Protein AF-A0A0A2VYD5-F1 (afdb_monomer_lite)

InterPro domains:
  IPR009163 Ap4A phosphorylase 1/2 [PTHR38420] (1-70)
  IPR019200 ATP adenylyltransferase, C-terminal [PF09830] (1-69)
  IPR043171 Ap4A phosphorylase 1/2-like [G3DSA:3.30.428.70] (1-79)

Sequence (80 aa):
MTRDRLVLCPRRAEGDAVRDPDAGDVVGKVSLNGTMLAGTALVKTETEWEALRKNPRALTTVLKTVGIPQLDFVEESNKL

pLDDT: mean 83.32, std 14.16, range [34.16, 96.12]

Foldseek 3Di:
DDPVDDDDFDWPDQWDFQAQPPPRHGPGIWGDDPCVVVVDTDDDDVSSVVSCVVPVVSVVVGCVNTTPDDPVVPPPPPPD

Secondary structure (DSSP, 8-state):
--SS-------SSSEEEEE-TTT--EEEEEE--TTGGGT----SSHHHHHHHHH-THHHHHHHHHHS---GGGGTTGGG-

Organism: NCBI:txid1245745

Structure (mmCIF, N/CA/C/O backbone):
data_AF-A0A0A2VYD5-F1
#
_entry.id   AF-A0A0A2VYD5-F1
#
loop_
_atom_site.group_PDB
_atom_site.id
_atom_site.type_symbol
_atom_site.label_atom_id
_atom_site.label_alt_id
_atom_site.label_comp_id
_atom_site.label_asym_id
_atom_site.label_entity_id
_atom_site.label_seq_id
_atom_site.pdbx_PDB_ins_code
_atom_site.Cartn_x
_atom_site.Cartn_y
_atom_site.Cartn_z
_atom_site.occupancy
_atom_site.B_iso_or_equiv
_atom_site.auth_seq_id
_atom_site.auth_comp_id
_atom_site.auth_asym_id
_atom_site.auth_atom_id
_atom_site.pdbx_PDB_model_num
ATOM 1 N N . MET A 1 1 ? -2.544 -4.511 15.606 1.00 82.69 1 MET A N 1
ATOM 2 C CA . MET A 1 1 ? -3.097 -4.489 16.975 1.00 82.69 1 MET A CA 1
ATOM 3 C C . MET A 1 1 ? -2.225 -3.568 17.792 1.00 82.69 1 MET A C 1
ATOM 5 O O . MET A 1 1 ? -1.018 -3.763 17.813 1.00 82.69 1 MET A O 1
ATOM 9 N N . THR A 1 2 ? -2.809 -2.546 18.389 1.00 88.62 2 THR A N 1
ATOM 10 C CA . THR A 1 2 ? -2.153 -1.736 19.416 1.00 88.62 2 THR A CA 1
ATOM 11 C C . THR A 1 2 ? -2.764 -2.095 20.767 1.00 88.62 2 THR A C 1
ATOM 13 O O . THR A 1 2 ? -3.700 -2.893 20.823 1.00 88.62 2 THR A O 1
ATOM 16 N N . ARG A 1 3 ? -2.256 -1.509 21.856 1.00 94.44 3 ARG A N 1
ATOM 17 C CA . ARG A 1 3 ? -2.814 -1.704 23.205 1.00 94.44 3 ARG A CA 1
ATOM 18 C C . ARG A 1 3 ? -4.327 -1.461 23.256 1.00 94.44 3 ARG A C 1
ATOM 20 O O . ARG A 1 3 ? -5.036 -2.190 23.933 1.00 94.44 3 ARG A O 1
ATOM 27 N N . ASP A 1 4 ? -4.796 -0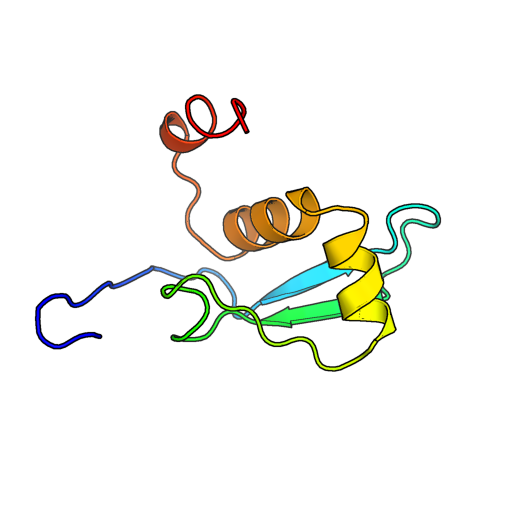.457 22.517 1.00 96.12 4 ASP A N 1
ATOM 28 C CA . ASP A 1 4 ? -6.160 0.059 22.646 1.00 96.12 4 ASP A CA 1
ATOM 29 C C . ASP A 1 4 ? -7.079 -0.347 21.487 1.00 96.12 4 ASP A C 1
ATOM 31 O O . ASP A 1 4 ? -8.286 -0.122 21.553 1.00 96.12 4 ASP A O 1
ATOM 35 N N . ARG A 1 5 ? -6.529 -0.878 20.383 1.00 90.38 5 ARG A N 1
ATOM 36 C CA . ARG A 1 5 ? -7.296 -1.134 19.155 1.00 90.38 5 ARG A CA 1
ATOM 37 C C . ARG A 1 5 ? -6.823 -2.374 18.401 1.00 90.38 5 ARG A C 1
ATOM 39 O O . ARG A 1 5 ? -5.635 -2.559 18.119 1.00 90.38 5 ARG A O 1
ATOM 46 N N . LEU A 1 6 ? -7.792 -3.168 17.959 1.00 89.44 6 LEU A N 1
ATOM 47 C CA . LEU A 1 6 ? -7.619 -4.215 16.958 1.00 89.44 6 LEU A CA 1
ATOM 48 C C . LEU A 1 6 ? -8.373 -3.807 15.690 1.00 89.44 6 LEU A C 1
ATOM 50 O O . LEU A 1 6 ? -9.525 -3.393 15.761 1.00 89.44 6 LEU A O 1
ATOM 54 N N . VAL A 1 7 ? -7.717 -3.931 14.539 1.00 86.50 7 VAL A N 1
ATOM 55 C CA . VAL A 1 7 ? -8.316 -3.673 13.225 1.00 86.50 7 VAL A CA 1
ATOM 56 C C . VAL A 1 7 ? -8.278 -4.971 12.437 1.00 86.50 7 VAL A C 1
ATOM 58 O O . VAL A 1 7 ? -7.230 -5.614 12.353 1.00 86.50 7 VAL A O 1
ATOM 61 N N . LEU A 1 8 ? -9.419 -5.335 11.862 1.00 85.62 8 LEU A N 1
ATOM 62 C CA . LEU A 1 8 ? -9.560 -6.445 10.931 1.00 85.62 8 LEU A CA 1
ATOM 63 C C . LEU A 1 8 ? -9.892 -5.862 9.560 1.00 85.62 8 LEU A C 1
ATOM 65 O O . LEU A 1 8 ? -10.840 -5.093 9.428 1.00 85.62 8 LEU A O 1
ATOM 69 N N . CYS A 1 9 ? -9.104 -6.217 8.550 1.00 83.50 9 CYS A N 1
ATOM 70 C CA . CYS A 1 9 ? -9.304 -5.759 7.181 1.00 83.50 9 CYS A CA 1
ATOM 71 C C . CYS A 1 9 ? -9.460 -6.978 6.263 1.00 83.50 9 CYS A C 1
ATOM 73 O O . CYS A 1 9 ? -8.482 -7.708 6.071 1.00 83.50 9 CYS A O 1
ATOM 75 N N . PRO A 1 10 ? -10.667 -7.240 5.731 1.00 86.62 10 PRO A N 1
ATOM 76 C CA . PRO A 1 10 ? -10.875 -8.286 4.739 1.00 86.62 10 PRO A CA 1
ATOM 77 C C . PRO A 1 10 ? -10.022 -8.039 3.492 1.00 86.62 10 PRO A C 1
ATOM 79 O O . PRO A 1 10 ? -9.929 -6.912 3.004 1.00 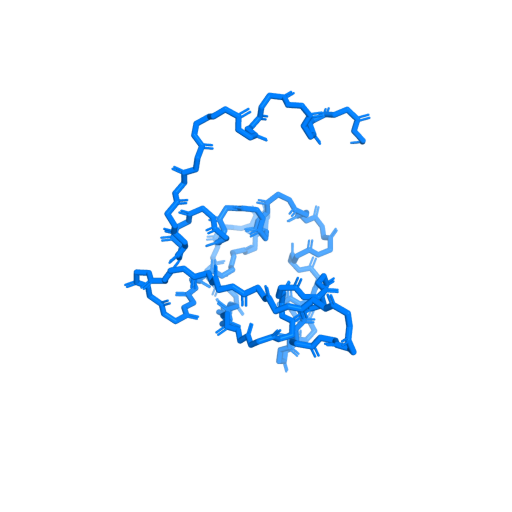86.62 10 PRO A O 1
ATOM 82 N N . ARG A 1 11 ? -9.409 -9.102 2.963 1.00 90.12 11 ARG A N 1
ATOM 83 C CA . ARG A 1 11 ? -8.515 -9.031 1.801 1.00 90.12 11 ARG A CA 1
ATOM 84 C C . ARG A 1 11 ? -8.961 -10.038 0.751 1.00 90.12 11 ARG A C 1
ATOM 86 O O . ARG A 1 11 ? -9.190 -11.199 1.076 1.00 90.12 11 ARG A O 1
ATOM 93 N N . ARG A 1 12 ? -9.070 -9.594 -0.498 1.00 92.12 12 ARG A N 1
ATOM 94 C CA . ARG A 1 12 ? -9.362 -10.422 -1.678 1.00 92.12 12 ARG A CA 1
ATOM 95 C C . ARG A 1 12 ? -8.097 -11.029 -2.282 1.00 92.12 12 ARG A C 1
ATOM 97 O O . ARG A 1 12 ? -8.172 -12.042 -2.965 1.00 92.12 12 ARG A O 1
ATOM 104 N N . ALA A 1 13 ? -6.951 -10.403 -2.033 1.00 91.50 13 ALA A N 1
ATOM 105 C CA . ALA A 1 13 ? -5.641 -10.848 -2.482 1.00 91.50 13 ALA A CA 1
ATOM 106 C C . ALA A 1 13 ? -4.577 -10.520 -1.424 1.00 91.50 13 ALA A C 1
ATOM 108 O O . ALA A 1 13 ? -4.852 -9.881 -0.407 1.00 91.50 13 ALA A O 1
ATOM 109 N N . GLU A 1 14 ? -3.337 -10.940 -1.656 1.00 88.06 14 GLU A N 1
ATOM 110 C CA . GLU A 1 14 ? -2.224 -10.561 -0.782 1.00 88.06 14 GLU A CA 1
ATOM 111 C C . GLU A 1 14 ? -1.600 -9.219 -1.153 1.00 88.06 14 GLU A C 1
ATOM 113 O O . GLU A 1 14 ? -1.027 -8.567 -0.294 1.00 88.06 14 GLU A O 1
ATOM 118 N N . GLY A 1 15 ? -1.695 -8.794 -2.409 1.00 89.81 15 GLY A N 1
ATOM 119 C CA . GLY A 1 15 ? -0.995 -7.626 -2.929 1.00 89.81 15 GLY A CA 1
ATOM 120 C C . GLY A 1 15 ? -1.316 -7.386 -4.394 1.00 89.81 15 GLY A C 1
ATOM 121 O O . GLY A 1 15 ? -1.900 -8.261 -5.035 1.00 89.81 15 GLY A O 1
ATOM 122 N N . ASP A 1 16 ? -0.883 -6.247 -4.920 1.00 93.00 16 ASP A N 1
ATOM 123 C CA . ASP A 1 16 ? -1.119 -5.839 -6.307 1.00 93.00 16 ASP A CA 1
ATOM 124 C C . ASP A 1 16 ? 0.128 -5.166 -6.907 1.00 93.00 16 ASP A C 1
ATOM 126 O O . ASP A 1 16 ? 1.066 -4.792 -6.191 1.00 93.00 16 ASP A O 1
ATOM 130 N N . ALA A 1 17 ? 0.169 -5.096 -8.234 1.00 93.50 17 ALA A N 1
ATOM 131 C CA . ALA A 1 17 ? 1.295 -4.573 -8.989 1.00 93.50 17 ALA A CA 1
ATOM 132 C C . ALA A 1 17 ? 1.480 -3.065 -8.760 1.00 93.50 17 ALA A C 1
ATOM 134 O O . ALA A 1 17 ? 0.523 -2.292 -8.779 1.00 93.50 17 ALA A O 1
ATOM 135 N N . VAL A 1 18 ? 2.735 -2.644 -8.616 1.00 92.50 18 VAL A N 1
ATOM 136 C CA . VAL A 1 18 ? 3.142 -1.239 -8.713 1.00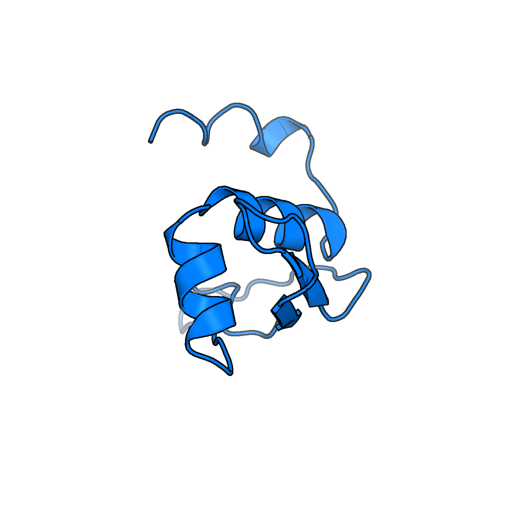 92.50 18 VAL A CA 1
ATOM 137 C C . VAL A 1 18 ? 3.676 -1.005 -10.111 1.00 92.50 18 VAL A C 1
ATOM 139 O O . VAL A 1 18 ? 4.442 -1.816 -10.639 1.00 92.50 18 VAL A O 1
ATOM 142 N N . ARG A 1 19 ? 3.253 0.103 -10.710 1.00 93.12 19 ARG A N 1
ATOM 143 C CA . ARG A 1 19 ? 3.631 0.478 -12.067 1.00 93.12 19 ARG A CA 1
ATOM 144 C C . ARG A 1 19 ? 4.444 1.753 -12.063 1.00 93.12 19 ARG A C 1
ATOM 146 O O . ARG A 1 19 ? 4.183 2.639 -11.248 1.00 93.12 19 ARG A O 1
ATOM 153 N N . ASP A 1 20 ? 5.396 1.827 -12.980 1.00 92.25 20 ASP A N 1
ATOM 154 C CA . ASP A 1 20 ? 6.092 3.069 -13.266 1.00 92.25 20 ASP A CA 1
ATOM 155 C C . ASP A 1 20 ? 5.065 4.122 -13.728 1.00 92.25 20 ASP A C 1
ATOM 157 O O . ASP A 1 20 ? 4.230 3.818 -14.587 1.00 92.25 20 ASP A O 1
ATOM 161 N N . PRO A 1 21 ? 5.057 5.330 -13.144 1.00 89.12 21 PRO A N 1
ATOM 162 C CA . PRO A 1 21 ? 4.072 6.350 -13.487 1.00 89.12 21 PRO A CA 1
ATOM 163 C C . PRO A 1 21 ? 4.268 6.943 -14.887 1.00 89.12 21 PRO A C 1
ATOM 165 O O . PRO A 1 21 ? 3.304 7.463 -15.445 1.00 89.12 21 PRO A O 1
ATOM 168 N N . ASP A 1 22 ? 5.479 6.861 -15.440 1.00 89.62 22 ASP A N 1
ATOM 169 C CA . ASP A 1 22 ? 5.857 7.456 -16.718 1.00 89.62 22 ASP A CA 1
ATOM 170 C C . ASP A 1 22 ? 5.735 6.417 -17.855 1.00 89.62 22 ASP A C 1
ATOM 172 O O . ASP A 1 22 ? 5.136 6.692 -18.895 1.00 89.62 22 ASP A O 1
ATOM 176 N N . ALA A 1 23 ? 6.256 5.201 -17.647 1.00 90.12 23 ALA A N 1
ATOM 177 C CA . ALA A 1 23 ? 6.278 4.121 -18.641 1.00 90.12 23 ALA A CA 1
ATOM 178 C C . ALA A 1 23 ? 5.077 3.156 -18.558 1.00 90.12 23 ALA A C 1
ATOM 180 O O . ALA A 1 23 ? 4.730 2.511 -19.545 1.00 90.12 23 ALA A O 1
ATOM 181 N N . GLY A 1 24 ? 4.428 3.030 -17.394 1.00 88.94 24 GLY A N 1
ATOM 182 C CA . GLY A 1 24 ? 3.295 2.117 -17.167 1.00 88.94 24 GLY A CA 1
ATOM 183 C C . GLY A 1 24 ? 3.665 0.642 -16.931 1.00 88.94 24 GLY A C 1
ATOM 184 O O . GLY A 1 24 ? 2.791 -0.176 -16.595 1.00 88.94 24 GLY A O 1
ATOM 185 N N . ASP A 1 25 ? 4.947 0.299 -17.061 1.00 93.88 25 ASP A N 1
ATOM 186 C CA . ASP A 1 25 ? 5.484 -1.038 -16.813 1.00 93.88 25 ASP A CA 1
ATOM 187 C C . ASP A 1 25 ? 5.336 -1.453 -15.349 1.00 93.88 25 ASP A C 1
ATOM 189 O O . ASP A 1 25 ? 5.386 -0.627 -14.439 1.00 93.88 25 ASP A O 1
ATOM 193 N N . VAL A 1 26 ? 5.165 -2.754 -15.101 1.00 94.38 26 VAL A N 1
ATOM 194 C CA . VAL A 1 26 ? 5.160 -3.290 -13.733 1.00 94.38 26 VAL A CA 1
ATOM 195 C C . VAL A 1 26 ? 6.589 -3.292 -13.202 1.00 94.38 26 VAL A C 1
ATOM 197 O O . VAL A 1 26 ? 7.433 -4.036 -13.692 1.00 94.38 26 VAL A O 1
ATOM 200 N N . VAL A 1 27 ? 6.836 -2.496 -12.167 1.00 93.88 27 VAL A N 1
ATOM 201 C CA . VAL A 1 27 ? 8.155 -2.364 -11.525 1.00 93.88 27 VAL A CA 1
ATOM 202 C C . VAL A 1 27 ? 8.256 -3.127 -10.209 1.00 93.88 27 VAL A C 1
ATOM 204 O O . VAL A 1 27 ? 9.339 -3.247 -9.641 1.00 93.88 27 VAL A O 1
ATOM 207 N N . GLY A 1 28 ? 7.136 -3.666 -9.726 1.00 92.06 28 GLY A N 1
ATOM 208 C CA . GLY A 1 28 ? 7.121 -4.482 -8.524 1.00 92.06 28 GLY A CA 1
ATOM 209 C C . GLY A 1 28 ? 5.727 -4.819 -8.021 1.00 92.06 28 GLY A C 1
ATOM 210 O O . GLY A 1 28 ? 4.733 -4.676 -8.738 1.00 92.06 28 GLY A O 1
ATOM 211 N N . LYS A 1 29 ? 5.647 -5.293 -6.775 1.00 91.12 29 LYS A N 1
ATOM 212 C CA . LYS A 1 29 ? 4.383 -5.705 -6.146 1.00 91.12 29 LYS A CA 1
ATOM 213 C C . LYS A 1 29 ? 4.355 -5.327 -4.673 1.00 91.12 29 LYS A C 1
ATOM 215 O O . LYS A 1 29 ? 5.108 -5.871 -3.865 1.00 91.12 29 LYS A O 1
ATOM 220 N N . VAL A 1 30 ? 3.382 -4.504 -4.299 1.00 88.19 30 VAL A N 1
ATOM 221 C CA . VAL A 1 30 ? 3.117 -4.184 -2.894 1.00 88.19 30 VAL A CA 1
ATOM 222 C C . VAL A 1 30 ? 2.194 -5.242 -2.311 1.00 88.19 30 VAL A C 1
ATOM 224 O O . VAL A 1 30 ? 1.112 -5.502 -2.834 1.00 88.19 30 VAL A O 1
ATOM 227 N N . SER A 1 31 ? 2.629 -5.862 -1.215 1.00 87.00 31 SER A N 1
ATOM 228 C CA . SER A 1 31 ? 1.860 -6.886 -0.504 1.00 87.00 31 SER A CA 1
ATOM 229 C C . SER A 1 31 ? 1.337 -6.346 0.821 1.00 87.00 31 SER A C 1
ATOM 231 O O . SER A 1 31 ? 2.102 -5.853 1.645 1.00 87.00 31 SER A O 1
ATOM 233 N N . LEU A 1 32 ? 0.027 -6.462 1.030 1.00 81.88 32 LEU A N 1
ATOM 234 C CA . LEU A 1 32 ? -0.653 -6.163 2.280 1.00 81.88 32 LEU A CA 1
ATOM 235 C C . LEU A 1 32 ? -0.234 -7.1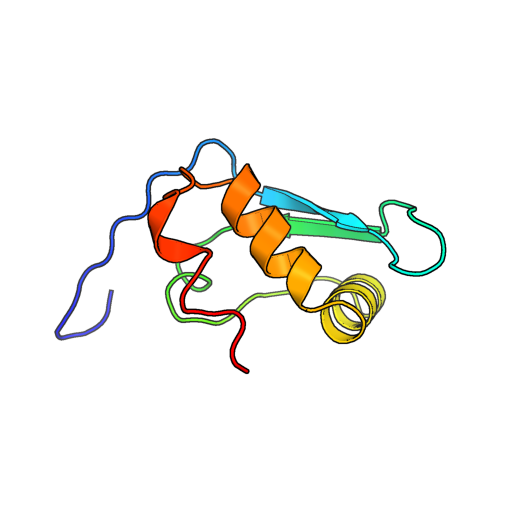27 3.381 1.00 81.88 32 LEU A C 1
ATOM 237 O O . LEU A 1 32 ? -0.337 -8.345 3.264 1.00 81.88 32 LEU A O 1
ATOM 241 N N . ASN A 1 33 ? 0.209 -6.548 4.487 1.00 79.19 33 ASN A N 1
ATOM 242 C CA . ASN A 1 33 ? 0.480 -7.228 5.740 1.00 79.19 33 ASN A CA 1
ATOM 243 C C . ASN A 1 33 ? -0.162 -6.427 6.890 1.00 79.19 33 ASN A C 1
ATOM 245 O O . ASN A 1 33 ? -0.800 -5.392 6.677 1.00 79.19 33 ASN A O 1
ATOM 249 N N . GLY A 1 34 ? 0.011 -6.904 8.123 1.00 70.25 34 GLY A N 1
ATOM 250 C CA . GLY A 1 34 ? -0.544 -6.239 9.303 1.00 70.25 34 GLY A CA 1
ATOM 251 C C . GLY A 1 34 ? 0.011 -4.832 9.574 1.00 70.25 34 GLY A C 1
ATOM 252 O O . GLY A 1 34 ? -0.634 -4.083 10.305 1.00 70.25 34 GLY A O 1
ATOM 253 N N . THR A 1 35 ? 1.161 -4.451 8.999 1.00 73.31 35 THR A N 1
ATOM 254 C CA . THR A 1 35 ? 1.774 -3.127 9.217 1.00 73.31 35 THR A CA 1
ATOM 255 C C . THR A 1 35 ? 1.203 -2.060 8.292 1.00 73.31 35 THR A C 1
ATOM 257 O O . THR A 1 35 ? 1.090 -0.913 8.711 1.00 73.31 35 THR A O 1
ATOM 260 N N . MET A 1 36 ? 0.721 -2.420 7.096 1.00 74.81 36 MET A N 1
ATOM 261 C CA . MET A 1 36 ? 0.055 -1.441 6.223 1.00 74.81 36 MET A CA 1
ATOM 262 C C . MET A 1 36 ? -1.213 -0.846 6.835 1.00 74.81 36 MET A C 1
ATOM 264 O O . MET A 1 36 ? -1.506 0.323 6.606 1.00 74.81 36 MET A O 1
ATOM 268 N N . LEU A 1 37 ? -1.910 -1.583 7.704 1.00 68.81 37 LEU A N 1
ATOM 269 C CA . LEU A 1 37 ? -3.033 -1.039 8.479 1.00 68.81 37 LEU A CA 1
ATOM 270 C C . LEU A 1 37 ? -2.606 0.003 9.524 1.00 68.81 37 LEU A C 1
ATOM 272 O O . LEU A 1 37 ? -3.441 0.768 9.995 1.00 68.81 37 LEU A O 1
ATOM 276 N N . ALA A 1 38 ? -1.323 0.042 9.887 1.00 76.38 38 ALA A N 1
ATOM 277 C CA . ALA A 1 38 ? -0.736 1.068 10.742 1.00 76.38 38 ALA A CA 1
ATOM 278 C C . ALA A 1 38 ? -0.171 2.258 9.938 1.00 76.38 38 ALA A C 1
ATOM 280 O O . ALA A 1 38 ? 0.501 3.110 10.513 1.00 76.38 38 ALA A O 1
ATOM 281 N N . GLY A 1 39 ? -0.430 2.320 8.625 1.00 78.12 39 GLY A N 1
ATOM 282 C CA . GLY A 1 39 ? 0.015 3.410 7.754 1.00 78.12 39 GLY A CA 1
ATOM 283 C C . GLY A 1 39 ? 1.449 3.272 7.242 1.00 78.12 39 GLY A C 1
ATOM 284 O O . GLY A 1 39 ? 2.006 4.246 6.746 1.00 78.12 39 GLY A O 1
ATOM 285 N N . THR A 1 40 ? 2.062 2.089 7.350 1.00 84.31 40 THR A N 1
ATOM 286 C CA . THR A 1 40 ? 3.439 1.856 6.889 1.00 84.31 40 THR A CA 1
ATOM 287 C C . THR A 1 40 ? 3.513 0.734 5.857 1.00 84.31 40 THR A C 1
ATOM 289 O O . THR A 1 40 ? 3.060 -0.386 6.093 1.00 84.31 40 THR A O 1
ATOM 292 N N . ALA A 1 41 ? 4.113 1.024 4.702 1.00 84.31 41 ALA A N 1
ATOM 293 C CA . ALA A 1 41 ? 4.337 0.062 3.627 1.00 84.31 41 ALA A CA 1
ATOM 294 C C . ALA A 1 41 ? 5.826 -0.281 3.514 1.00 84.31 41 ALA A C 1
ATOM 296 O O . ALA A 1 41 ? 6.680 0.599 3.602 1.00 84.31 41 ALA A O 1
ATOM 297 N N . LEU A 1 42 ? 6.128 -1.563 3.303 1.00 86.50 42 LEU A N 1
ATOM 298 C CA . LEU A 1 42 ? 7.477 -2.028 2.999 1.00 86.50 42 LEU A CA 1
ATOM 299 C C . LEU A 1 42 ? 7.609 -2.221 1.487 1.00 86.50 42 LEU A C 1
ATOM 301 O O . LEU A 1 42 ? 6.819 -2.949 0.886 1.00 86.50 42 LEU A O 1
ATOM 305 N N . VAL A 1 43 ? 8.633 -1.606 0.907 1.00 88.62 43 VAL A N 1
ATOM 306 C CA . VAL A 1 43 ? 9.063 -1.791 -0.486 1.00 88.62 43 VAL A CA 1
ATOM 307 C C . VAL A 1 43 ? 10.354 -2.597 -0.511 1.00 88.62 43 VAL A C 1
ATOM 309 O O . VAL A 1 43 ? 11.167 -2.503 0.410 1.00 88.62 43 VAL A O 1
ATOM 312 N N . LYS A 1 44 ? 10.526 -3.435 -1.533 1.00 90.19 44 LYS A N 1
ATOM 313 C CA . LYS A 1 44 ? 11.678 -4.340 -1.646 1.00 90.19 44 LYS A CA 1
ATOM 314 C C . LYS A 1 44 ? 12.812 -3.738 -2.462 1.00 90.19 44 LYS A C 1
ATOM 316 O O . LYS A 1 44 ? 13.949 -4.183 -2.327 1.00 90.19 44 LYS A O 1
ATOM 321 N N . THR A 1 45 ? 12.505 -2.765 -3.315 1.00 92.88 45 THR A N 1
ATOM 322 C CA . THR A 1 45 ? 13.469 -2.138 -4.220 1.00 92.88 45 THR A CA 1
ATOM 323 C C . THR A 1 45 ? 13.317 -0.621 -4.223 1.00 92.88 45 THR A C 1
ATOM 325 O O . THR A 1 45 ? 12.253 -0.076 -3.921 1.00 92.88 45 THR A O 1
ATOM 328 N N . GLU A 1 46 ? 14.390 0.072 -4.597 1.00 93.50 46 GLU A N 1
ATOM 329 C CA . GLU A 1 46 ? 14.374 1.524 -4.791 1.00 93.50 46 GLU A CA 1
ATOM 330 C C . GLU A 1 46 ? 13.449 1.934 -5.946 1.00 93.50 46 GLU A C 1
ATOM 332 O O . GLU A 1 46 ? 12.774 2.953 -5.867 1.00 93.50 46 GLU A O 1
ATOM 337 N N . THR A 1 47 ? 13.326 1.106 -6.987 1.00 92.75 47 THR A N 1
ATOM 338 C CA . THR A 1 47 ? 12.401 1.358 -8.101 1.00 92.75 47 THR A CA 1
ATOM 339 C C . THR A 1 47 ? 10.937 1.312 -7.655 1.00 92.75 47 THR A C 1
ATOM 341 O O . THR A 1 47 ? 10.154 2.179 -8.038 1.00 92.75 47 THR A O 1
ATOM 344 N N . GLU A 1 48 ? 10.561 0.345 -6.807 1.00 92.19 48 GLU A N 1
ATOM 345 C CA . GLU A 1 48 ? 9.226 0.305 -6.190 1.00 92.19 48 GLU A CA 1
ATOM 346 C C . GLU A 1 48 ? 8.976 1.551 -5.333 1.00 92.19 48 GLU A C 1
ATOM 348 O O . GLU A 1 48 ? 7.899 2.148 -5.402 1.00 92.19 48 GLU A O 1
ATOM 353 N N . TRP A 1 49 ? 9.976 1.951 -4.540 1.00 92.19 49 TRP A N 1
ATOM 354 C CA . TRP A 1 49 ? 9.916 3.152 -3.712 1.00 92.19 49 TRP A CA 1
ATOM 355 C C . TRP A 1 49 ? 9.693 4.414 -4.548 1.00 92.19 49 TRP A C 1
ATOM 357 O O . TRP A 1 49 ? 8.747 5.156 -4.291 1.00 92.19 49 TRP A O 1
ATOM 367 N N . GLU A 1 50 ? 10.521 4.642 -5.567 1.00 93.88 50 GLU A N 1
ATOM 368 C CA . GLU A 1 50 ? 10.432 5.825 -6.421 1.00 93.88 50 GLU A CA 1
ATOM 369 C C . GLU A 1 50 ? 9.109 5.875 -7.190 1.00 93.88 50 GLU A C 1
ATOM 371 O O . GLU A 1 50 ? 8.498 6.941 -7.276 1.00 93.88 50 GLU A O 1
ATOM 376 N N . ALA A 1 51 ? 8.603 4.737 -7.676 1.00 93.38 51 ALA A N 1
ATOM 377 C CA . ALA A 1 51 ? 7.304 4.678 -8.343 1.00 93.38 51 ALA A CA 1
ATOM 378 C C . ALA A 1 51 ? 6.150 5.095 -7.411 1.00 93.38 51 ALA A C 1
ATOM 380 O O . ALA A 1 51 ? 5.312 5.917 -7.790 1.00 93.38 51 ALA A O 1
ATOM 381 N N . LEU A 1 52 ? 6.129 4.594 -6.169 1.00 91.31 52 LEU A N 1
ATOM 382 C CA . LEU A 1 52 ? 5.125 4.986 -5.171 1.00 91.31 52 LEU A CA 1
ATOM 383 C C . LEU A 1 52 ? 5.298 6.437 -4.705 1.00 91.31 52 LEU A C 1
ATOM 385 O O . LEU A 1 52 ? 4.306 7.126 -4.474 1.00 91.31 52 LEU A O 1
ATOM 389 N N . ARG A 1 53 ? 6.541 6.916 -4.583 1.00 91.88 53 ARG A N 1
ATOM 390 C CA . ARG A 1 53 ? 6.855 8.292 -4.174 1.00 91.88 53 ARG A CA 1
ATOM 391 C C . ARG A 1 53 ? 6.410 9.310 -5.222 1.00 91.88 53 ARG A C 1
ATOM 393 O O . ARG A 1 53 ? 5.831 10.332 -4.863 1.00 91.88 53 ARG A O 1
ATOM 400 N N . LYS A 1 54 ? 6.652 9.026 -6.505 1.00 93.94 54 LYS A N 1
ATOM 401 C CA . LYS A 1 54 ? 6.199 9.852 -7.635 1.00 93.94 54 LYS A CA 1
ATOM 402 C C . LYS A 1 54 ? 4.680 9.816 -7.809 1.00 93.94 54 LYS A C 1
ATOM 404 O O . LYS A 1 54 ? 4.092 10.821 -8.199 1.00 93.94 54 LYS A O 1
ATOM 409 N N . ASN A 1 55 ? 4.042 8.679 -7.520 1.00 90.38 55 ASN A N 1
ATOM 410 C CA . ASN A 1 55 ? 2.595 8.515 -7.633 1.00 90.38 55 ASN A CA 1
ATOM 411 C C . ASN A 1 55 ? 1.971 7.914 -6.358 1.00 90.38 55 ASN A C 1
ATOM 413 O O . ASN A 1 55 ? 1.636 6.725 -6.327 1.00 90.38 55 ASN A O 1
ATOM 417 N N . PRO A 1 56 ? 1.700 8.739 -5.329 1.00 87.00 56 PRO A N 1
ATOM 418 C CA . PRO A 1 56 ? 1.073 8.270 -4.092 1.00 87.00 56 PRO A CA 1
ATOM 419 C C . PRO A 1 56 ? -0.302 7.609 -4.297 1.00 87.00 56 PRO A C 1
ATOM 421 O O . PRO A 1 56 ? -0.696 6.734 -3.524 1.00 87.00 56 PRO A O 1
ATOM 424 N N . ARG A 1 57 ? -1.034 7.960 -5.370 1.00 88.69 57 ARG A N 1
ATOM 425 C CA . ARG A 1 57 ? -2.334 7.341 -5.703 1.00 88.69 57 ARG A CA 1
ATOM 426 C C . ARG A 1 57 ? -2.207 5.869 -6.099 1.00 88.69 57 ARG A C 1
ATOM 428 O O . ARG A 1 57 ? -3.198 5.137 -6.009 1.00 88.69 57 ARG A O 1
ATOM 435 N N . ALA A 1 58 ? -1.020 5.417 -6.506 1.00 89.06 58 ALA A N 1
ATOM 436 C CA . ALA A 1 58 ? -0.764 4.011 -6.792 1.00 89.06 58 ALA A CA 1
ATOM 437 C C . ALA A 1 58 ? -1.016 3.140 -5.552 1.00 89.06 58 ALA A C 1
ATOM 439 O O . ALA A 1 58 ? -1.682 2.112 -5.663 1.00 89.06 58 ALA A O 1
ATOM 440 N N . LEU A 1 59 ? -0.606 3.586 -4.357 1.00 88.38 59 LEU A N 1
ATOM 441 C CA . LEU A 1 59 ? -0.863 2.847 -3.118 1.00 88.38 59 LEU A CA 1
ATOM 442 C C . LEU A 1 59 ? -2.365 2.743 -2.825 1.00 88.38 59 LEU A C 1
ATOM 444 O O . LEU A 1 59 ? -2.863 1.657 -2.542 1.00 88.38 59 LEU A O 1
ATOM 448 N N . THR A 1 60 ? -3.115 3.839 -2.962 1.00 87.38 60 THR A N 1
ATOM 449 C CA . THR A 1 60 ? -4.580 3.825 -2.798 1.00 87.38 60 THR A CA 1
ATOM 450 C C . THR A 1 60 ? -5.254 2.887 -3.797 1.00 87.38 60 THR A C 1
ATOM 452 O O . THR A 1 60 ? -6.220 2.207 -3.456 1.00 87.38 60 THR A O 1
ATOM 455 N N . THR A 1 61 ? -4.738 2.818 -5.024 1.00 88.75 61 THR A N 1
ATOM 456 C CA . THR A 1 61 ? -5.231 1.893 -6.053 1.00 88.75 61 THR A CA 1
ATOM 457 C C . THR A 1 61 ? -4.992 0.443 -5.638 1.00 88.75 61 THR A C 1
ATOM 459 O O . THR A 1 61 ? -5.941 -0.336 -5.618 1.00 88.75 61 THR A O 1
ATOM 462 N N . VAL A 1 62 ? -3.779 0.109 -5.184 1.00 89.44 62 VAL A N 1
ATOM 463 C CA . VAL A 1 62 ? -3.451 -1.219 -4.634 1.00 89.44 62 VAL A CA 1
ATOM 464 C C . VAL A 1 62 ? -4.387 -1.579 -3.474 1.00 89.44 62 VAL A C 1
ATOM 466 O O . VAL A 1 62 ? -4.950 -2.672 -3.448 1.00 89.44 62 VAL A O 1
ATOM 469 N N . LEU A 1 63 ? -4.613 -0.660 -2.528 1.00 87.50 63 LEU A N 1
ATOM 470 C CA . LEU A 1 63 ? -5.510 -0.892 -1.390 1.00 87.50 63 LEU A CA 1
ATOM 471 C C . LEU A 1 63 ? -6.955 -1.168 -1.836 1.00 87.50 63 LEU A C 1
ATOM 473 O O . LEU A 1 63 ? -7.595 -2.066 -1.288 1.00 87.50 63 LEU A O 1
ATOM 477 N N . LYS A 1 64 ? -7.458 -0.444 -2.846 1.00 88.00 64 LYS A N 1
ATOM 478 C CA . LYS A 1 64 ? -8.794 -0.667 -3.424 1.00 88.00 64 LYS A CA 1
ATOM 479 C C . LYS A 1 64 ? -8.912 -2.023 -4.119 1.00 88.00 64 LYS A C 1
ATOM 481 O O . LYS A 1 64 ? -9.957 -2.658 -3.995 1.00 88.00 64 LYS A O 1
ATOM 486 N N . THR A 1 65 ? -7.873 -2.462 -4.831 1.00 89.56 65 THR A N 1
ATOM 487 C CA . THR A 1 65 ? -7.869 -3.763 -5.519 1.00 89.56 65 THR A CA 1
ATOM 488 C C . THR A 1 65 ? -7.809 -4.920 -4.527 1.00 89.56 65 THR A C 1
ATOM 490 O O . THR A 1 65 ? -8.535 -5.906 -4.661 1.00 89.56 65 THR A O 1
ATOM 493 N N . VAL A 1 66 ? -6.926 -4.819 -3.533 1.00 91.00 66 VAL A N 1
ATOM 494 C CA . VAL A 1 66 ? -6.659 -5.921 -2.609 1.00 91.00 66 VAL A CA 1
ATOM 495 C C . VAL A 1 66 ? -7.710 -6.011 -1.503 1.00 91.00 66 VAL A C 1
ATOM 497 O O . VAL A 1 66 ? -8.027 -7.113 -1.056 1.00 91.00 66 VAL A O 1
ATOM 500 N N . GLY A 1 67 ? -8.233 -4.879 -1.035 1.00 89.38 67 GLY A N 1
ATOM 501 C CA . GLY A 1 67 ? -9.280 -4.815 -0.019 1.00 89.38 67 GLY A CA 1
ATOM 502 C C . GLY A 1 67 ? -10.691 -4.988 -0.586 1.00 89.38 67 GLY A C 1
ATOM 503 O O . GLY A 1 67 ? -10.902 -5.431 -1.717 1.00 89.38 67 GLY A O 1
ATOM 504 N N . ILE A 1 68 ? -11.681 -4.619 0.226 1.00 88.50 68 ILE A N 1
ATOM 505 C CA . ILE A 1 68 ? -13.060 -4.415 -0.225 1.00 88.50 68 ILE A CA 1
ATOM 506 C C . ILE A 1 68 ? -13.281 -2.899 -0.310 1.00 88.50 68 ILE A C 1
ATOM 508 O O . ILE A 1 68 ? -13.214 -2.235 0.726 1.00 88.50 68 ILE A O 1
ATOM 512 N N . PRO A 1 69 ? -13.499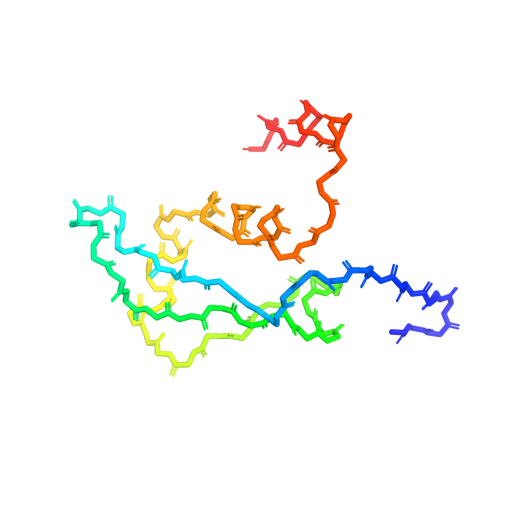 -2.326 -1.508 1.00 83.06 69 PRO A N 1
ATOM 513 C CA . PRO A 1 69 ? -13.656 -0.885 -1.654 1.00 83.06 69 PRO A CA 1
ATOM 514 C C . PRO A 1 69 ? -14.944 -0.412 -0.973 1.00 83.06 69 PRO A C 1
ATOM 516 O O . PRO A 1 69 ? -16.020 -0.947 -1.234 1.00 83.06 69 PRO A O 1
ATOM 519 N N . GLN A 1 70 ? -14.836 0.615 -0.130 1.00 76.56 70 GLN A N 1
ATOM 520 C CA . GLN A 1 70 ? -15.990 1.361 0.368 1.00 76.56 70 GLN A CA 1
ATOM 521 C C . GLN A 1 70 ? -16.180 2.606 -0.495 1.00 76.56 70 GLN A C 1
ATOM 523 O O . GLN A 1 70 ? -15.266 3.423 -0.611 1.00 76.56 70 GLN A O 1
ATOM 528 N N . LEU A 1 71 ? -17.344 2.712 -1.135 1.00 67.19 71 LEU A N 1
ATOM 529 C CA . LEU A 1 71 ? -17.648 3.777 -2.096 1.00 67.19 71 LEU A CA 1
ATOM 530 C C . LEU A 1 71 ? -17.657 5.162 -1.424 1.00 67.19 71 LEU A C 1
ATOM 532 O O . LEU A 1 71 ? -17.160 6.118 -2.013 1.00 67.19 71 LEU A O 1
ATOM 536 N N . ASP A 1 72 ? -18.073 5.229 -0.158 1.00 63.59 72 ASP A N 1
ATOM 537 C CA . ASP A 1 72 ? -18.218 6.480 0.600 1.00 63.59 72 ASP A CA 1
ATOM 538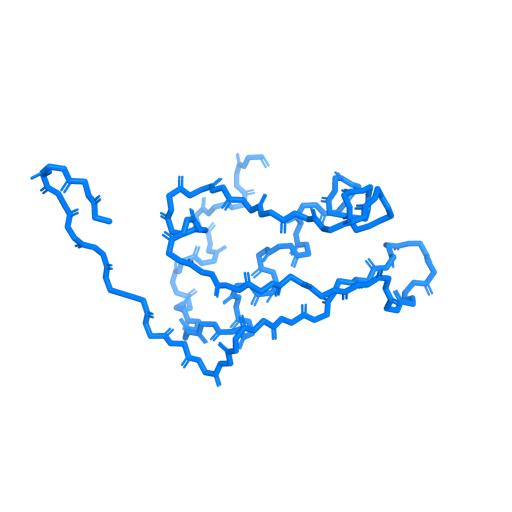 C C . ASP A 1 72 ? -16.877 7.062 1.098 1.00 63.59 72 ASP A C 1
ATOM 540 O O . ASP A 1 72 ? -16.781 8.243 1.411 1.00 63.59 72 ASP A O 1
ATOM 544 N N . PHE A 1 73 ? -15.800 6.266 1.140 1.00 57.56 73 PHE A N 1
ATOM 545 C CA . PHE A 1 73 ? -14.492 6.708 1.658 1.00 57.56 73 PHE A CA 1
ATOM 546 C C . PHE A 1 73 ? -13.670 7.510 0.627 1.00 57.56 73 PHE A C 1
ATOM 548 O O . PHE A 1 73 ? -12.640 8.105 0.949 1.00 57.56 73 PHE A O 1
ATOM 555 N N . VAL A 1 74 ? -14.086 7.506 -0.644 1.00 52.66 74 VAL A N 1
ATOM 556 C CA . VAL A 1 74 ? -13.307 8.068 -1.760 1.00 52.66 74 VAL A CA 1
ATOM 557 C C . VAL A 1 74 ? -13.460 9.591 -1.881 1.00 52.66 74 VAL A C 1
ATOM 559 O O . VAL A 1 74 ? -12.566 10.237 -2.428 1.00 52.66 74 VAL A O 1
ATOM 562 N N . GLU A 1 75 ? -14.536 10.181 -1.355 1.00 46.72 75 GLU A N 1
ATOM 563 C CA . GLU A 1 75 ? -14.825 11.612 -1.536 1.00 46.72 75 GLU A CA 1
ATOM 564 C C . GLU A 1 75 ? -14.122 12.527 -0.519 1.00 46.72 75 GLU A C 1
ATOM 566 O O . GLU A 1 75 ? -13.705 13.629 -0.878 1.00 46.72 75 GLU A O 1
ATOM 571 N N . GLU A 1 76 ? -13.899 12.084 0.721 1.00 47.06 76 GLU A N 1
ATOM 572 C CA . GLU A 1 76 ? -13.366 12.968 1.773 1.00 47.06 76 GLU A CA 1
ATOM 573 C C . GLU A 1 76 ? -11.832 13.109 1.771 1.00 47.06 76 GLU A C 1
ATOM 575 O O . GLU A 1 76 ? -11.303 14.137 2.193 1.00 47.06 76 GLU A O 1
ATOM 580 N N . SER A 1 77 ? -11.096 12.121 1.251 1.00 49.09 77 SER A N 1
ATOM 581 C CA . SER A 1 77 ? -9.625 12.065 1.372 1.00 49.09 77 SER A CA 1
ATOM 582 C C . SER A 1 77 ? -8.849 12.771 0.245 1.00 49.09 77 SER A C 1
ATOM 584 O O . SER A 1 77 ? -7.625 12.837 0.299 1.00 49.09 77 SER A O 1
ATOM 586 N N . ASN A 1 78 ? -9.526 13.328 -0.770 1.00 43.84 78 ASN A N 1
ATOM 587 C CA . ASN A 1 78 ? -8.897 14.055 -1.891 1.00 43.84 78 ASN A CA 1
ATOM 588 C C . ASN A 1 78 ? -8.624 15.549 -1.594 1.00 43.84 78 ASN A C 1
ATOM 590 O O . ASN A 1 78 ? -8.418 16.332 -2.520 1.00 43.84 78 ASN A O 1
ATOM 594 N N . LYS A 1 79 ? -8.641 15.958 -0.318 1.00 37.94 79 LYS A N 1
ATOM 595 C CA . LYS A 1 79 ? -8.357 17.337 0.130 1.00 37.94 79 LYS A CA 1
ATOM 596 C C . LYS A 1 79 ? -6.945 17.544 0.704 1.00 37.94 79 LYS A C 1
ATOM 598 O O . LYS A 1 79 ? -6.717 18.566 1.347 1.00 37.94 79 LYS A O 1
ATOM 603 N N . LEU A 1 80 ? -6.023 16.603 0.498 1.00 34.16 80 LEU A N 1
ATOM 604 C CA . LEU A 1 80 ? -4.612 16.736 0.887 1.00 34.16 80 LEU A CA 1
ATOM 605 C C . LEU A 1 80 ? -3.731 17.015 -0.330 1.00 34.16 80 LEU A C 1
ATOM 607 O O . LEU A 1 80 ? -3.857 16.258 -1.320 1.00 34.16 80 LEU A O 1
#

Radius of gyration: 13.41 Å; chains: 1; bounding box: 33×28×42 Å